Protein AF-A0A1V8UML4-F1 (afdb_monomer_lite)

Foldseek 3Di:
DQDADDPVPDPDRVVVSVVSVVVVVQLPDLVHQDDDPPLVLCVVVPLADDPPDDRPCCSVVSSSVVSPPSSCVVCPVVVVCVVVVHDDDDDDPDD

Structure (mmCIF, N/CA/C/O backbone):
data_AF-A0A1V8UML4-F1
#
_entry.id   AF-A0A1V8UML4-F1
#
loop_
_atom_site.group_PDB
_atom_site.id
_atom_site.type_symbol
_atom_site.label_atom_id
_atom_site.label_alt_id
_atom_site.label_comp_id
_atom_site.label_asym_id
_atom_site.label_entity_id
_atom_site.label_seq_id
_atom_site.pdbx_PDB_ins_code
_atom_site.Cartn_x
_atom_site.Cartn_y
_atom_site.Cartn_z
_atom_site.occupancy
_atom_site.B_iso_or_equiv
_atom_site.auth_seq_id
_atom_site.auth_comp_id
_atom_site.auth_asym_id
_atom_site.auth_atom_id
_atom_site.pdbx_PDB_model_num
ATOM 1 N N . PRO A 1 1 ? -0.191 -4.228 -15.816 1.00 43.16 1 PRO A N 1
ATOM 2 C CA . PRO A 1 1 ? 1.133 -3.564 -15.852 1.00 43.16 1 PRO A CA 1
ATOM 3 C C . PRO A 1 1 ? 1.850 -3.835 -14.529 1.00 43.16 1 PRO A C 1
ATOM 5 O O . PRO A 1 1 ? 1.433 -3.340 -13.492 1.00 43.16 1 PRO A O 1
ATOM 8 N N . PHE A 1 2 ? 2.814 -4.750 -14.574 1.00 54.03 2 PHE A N 1
ATOM 9 C CA . PHE A 1 2 ? 3.508 -5.284 -13.407 1.00 54.03 2 PHE A CA 1
ATOM 10 C C . PHE A 1 2 ? 4.571 -4.283 -12.935 1.00 54.03 2 PHE A C 1
ATOM 12 O O . PHE A 1 2 ? 5.287 -3.705 -13.754 1.00 54.03 2 PHE A O 1
ATOM 19 N N . TYR A 1 3 ? 4.609 -4.033 -11.629 1.00 67.44 3 TYR A N 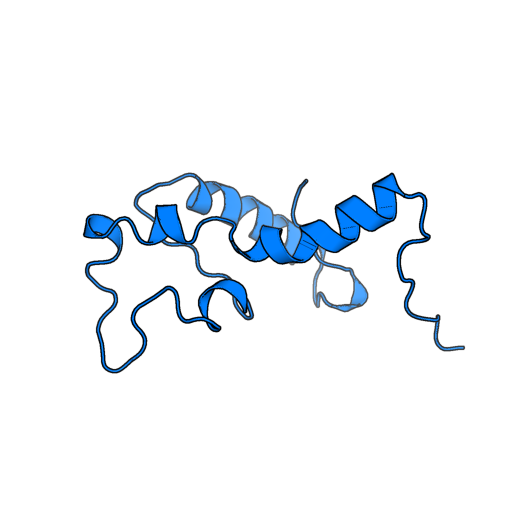1
ATOM 20 C CA . TYR A 1 3 ? 5.566 -3.145 -10.978 1.00 67.44 3 TYR A CA 1
ATOM 21 C C . TYR A 1 3 ? 6.954 -3.803 -11.053 1.00 67.44 3 TYR A C 1
ATOM 23 O O . TYR A 1 3 ? 7.165 -4.858 -10.470 1.00 67.44 3 TYR A O 1
ATOM 31 N N . TYR A 1 4 ? 7.885 -3.232 -11.818 1.00 75.44 4 TYR A N 1
ATOM 32 C CA . TYR A 1 4 ? 9.262 -3.730 -11.916 1.00 75.44 4 TYR A CA 1
ATOM 33 C C . TYR A 1 4 ? 10.223 -2.644 -11.479 1.00 75.44 4 TYR A C 1
ATOM 35 O O . TYR A 1 4 ? 10.071 -1.485 -11.870 1.00 75.44 4 TYR A O 1
ATOM 43 N N . VAL A 1 5 ? 11.255 -3.018 -10.726 1.00 78.69 5 VAL A N 1
ATOM 44 C CA . VAL A 1 5 ? 12.241 -2.028 -10.294 1.00 78.69 5 VAL A CA 1
ATOM 45 C C . VAL A 1 5 ? 13.180 -1.701 -11.448 1.00 78.69 5 VAL A C 1
ATOM 47 O O . VAL A 1 5 ? 13.674 -2.590 -12.153 1.00 78.69 5 VAL A O 1
ATOM 50 N N . THR A 1 6 ? 13.456 -0.413 -11.627 1.00 81.12 6 THR A N 1
ATOM 51 C CA . THR A 1 6 ? 14.517 0.063 -12.513 1.00 81.12 6 THR A CA 1
ATOM 52 C C . THR A 1 6 ? 15.870 -0.403 -11.981 1.00 81.12 6 THR A C 1
ATOM 54 O O . THR A 1 6 ? 16.202 -0.168 -10.823 1.00 81.12 6 THR A O 1
ATOM 57 N N . GLU A 1 7 ? 16.674 -1.036 -12.836 1.00 78.50 7 GLU A N 1
ATOM 58 C CA . GLU A 1 7 ? 17.931 -1.691 -12.444 1.00 78.50 7 GLU A CA 1
ATOM 59 C C . GLU A 1 7 ? 18.891 -0.769 -11.676 1.00 78.50 7 GLU A C 1
ATOM 61 O O . GLU A 1 7 ? 19.483 -1.191 -10.691 1.00 78.50 7 GLU A O 1
ATOM 66 N N . SER A 1 8 ? 18.979 0.512 -12.047 1.00 82.56 8 SER A N 1
ATOM 67 C CA . SER A 1 8 ? 19.854 1.489 -11.384 1.00 82.56 8 SER A CA 1
ATOM 68 C C . SER A 1 8 ? 19.471 1.819 -9.937 1.00 82.56 8 SER A C 1
ATOM 70 O O . SER A 1 8 ? 20.278 2.405 -9.223 1.00 82.56 8 SER A O 1
ATOM 72 N N . PHE A 1 9 ? 18.249 1.486 -9.513 1.00 78.81 9 PHE A N 1
ATOM 73 C CA . PHE A 1 9 ? 17.731 1.763 -8.170 1.00 78.81 9 PHE A CA 1
ATOM 74 C C . PHE A 1 9 ? 17.599 0.501 -7.306 1.00 78.81 9 PHE A C 1
ATOM 76 O O . PHE A 1 9 ? 17.237 0.600 -6.136 1.00 78.81 9 PHE A O 1
ATOM 83 N N . ALA A 1 10 ? 17.909 -0.680 -7.850 1.00 84.62 10 ALA A N 1
ATOM 84 C CA . ALA A 1 10 ? 17.880 -1.940 -7.118 1.00 84.62 10 ALA A CA 1
ATOM 85 C C . ALA A 1 10 ? 19.302 -2.409 -6.793 1.00 84.62 10 ALA A C 1
ATOM 87 O O . ALA A 1 10 ? 20.150 -2.498 -7.676 1.00 84.62 10 ALA A O 1
ATOM 88 N N . HIS A 1 11 ? 19.554 -2.782 -5.535 1.00 88.50 11 HIS A N 1
ATOM 89 C CA . HIS A 1 11 ? 20.800 -3.470 -5.180 1.00 88.50 11 HIS A CA 1
ATOM 90 C C . HIS A 1 11 ? 20.880 -4.858 -5.840 1.00 88.50 11 HIS A C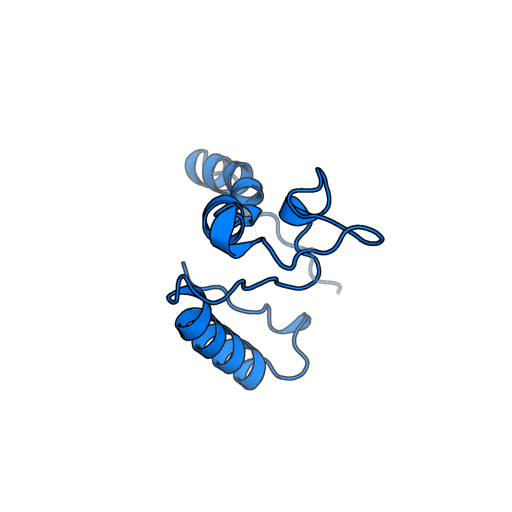 1
ATOM 92 O O . HIS A 1 11 ? 21.903 -5.214 -6.417 1.00 88.50 11 HIS A O 1
ATOM 98 N N . ASP A 1 12 ? 19.775 -5.610 -5.792 1.00 91.81 12 ASP A N 1
ATOM 99 C CA . ASP A 1 12 ? 19.574 -6.847 -6.546 1.00 91.81 12 ASP A CA 1
ATOM 100 C C . ASP A 1 12 ? 18.194 -6.805 -7.205 1.00 91.81 12 ASP A C 1
ATOM 102 O O . ASP A 1 12 ? 17.159 -6.964 -6.551 1.00 91.81 12 ASP A O 1
ATOM 106 N N . LYS A 1 13 ? 18.183 -6.574 -8.519 1.00 88.88 13 LYS A N 1
ATOM 107 C CA . LYS A 1 13 ? 16.946 -6.474 -9.294 1.00 88.88 13 LYS A CA 1
ATOM 108 C C . LYS A 1 13 ? 16.131 -7.766 -9.269 1.00 88.88 13 LYS A C 1
ATOM 110 O O . LYS A 1 13 ? 14.912 -7.703 -9.166 1.00 88.88 13 LYS A O 1
ATOM 115 N N . LYS A 1 14 ? 16.777 -8.930 -9.373 1.00 90.62 14 LYS A N 1
ATOM 116 C CA . LYS A 1 14 ? 16.058 -10.208 -9.477 1.00 90.62 14 LYS A CA 1
ATOM 117 C C . LYS A 1 14 ? 15.324 -10.514 -8.183 1.00 90.62 14 LYS A C 1
ATOM 119 O O . LYS A 1 14 ? 14.171 -10.930 -8.218 1.00 90.62 14 LYS A O 1
ATOM 124 N N . VAL A 1 15 ? 15.989 -10.285 -7.053 1.00 92.44 15 VAL A N 1
ATOM 125 C CA . VAL A 1 15 ? 15.380 -10.467 -5.733 1.00 92.44 15 VAL A CA 1
ATOM 126 C C . VAL A 1 15 ? 14.281 -9.432 -5.499 1.00 92.44 15 VAL A C 1
ATOM 128 O O . VAL A 1 15 ? 13.234 -9.784 -4.960 1.00 92.44 15 VAL A O 1
ATOM 131 N N . ALA A 1 16 ? 14.478 -8.183 -5.931 1.00 89.94 16 ALA A N 1
ATOM 132 C CA . ALA A 1 16 ? 13.463 -7.143 -5.805 1.00 89.94 16 ALA A CA 1
ATOM 133 C C . ALA A 1 16 ? 12.193 -7.474 -6.606 1.00 89.94 16 ALA A C 1
ATOM 135 O O . ALA A 1 16 ? 11.105 -7.451 -6.037 1.00 89.94 16 ALA A O 1
ATOM 136 N N . ASP A 1 17 ? 12.328 -7.849 -7.881 1.00 90.38 17 ASP A N 1
ATOM 137 C CA . ASP A 1 17 ? 11.185 -8.222 -8.724 1.00 90.38 17 ASP A CA 1
ATOM 138 C C . ASP A 1 17 ? 10.460 -9.458 -8.160 1.00 90.38 17 ASP A C 1
ATOM 140 O O . ASP A 1 17 ? 9.241 -9.447 -8.029 1.00 90.38 17 ASP A O 1
ATOM 144 N N . TRP A 1 18 ? 11.201 -10.485 -7.721 1.00 92.81 18 TRP A N 1
ATOM 145 C CA . TRP A 1 18 ? 10.609 -11.662 -7.071 1.00 92.81 18 TRP A CA 1
ATOM 146 C C . TRP A 1 18 ? 9.859 -11.309 -5.777 1.00 92.81 18 TRP A C 1
ATOM 148 O O . TRP A 1 18 ? 8.804 -11.869 -5.484 1.00 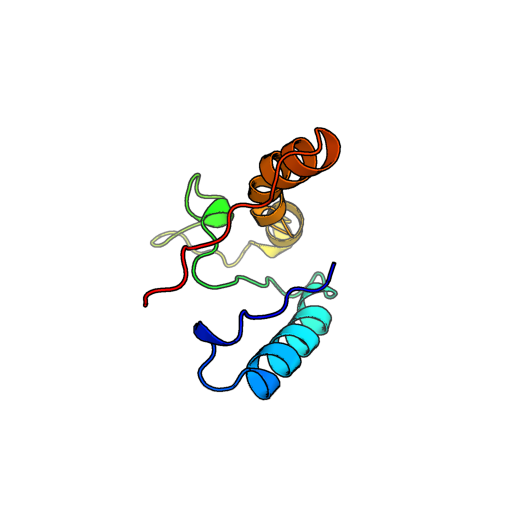92.81 18 TRP A O 1
ATOM 158 N N . THR A 1 19 ? 10.388 -10.360 -5.002 1.00 90.31 19 THR A N 1
ATOM 159 C CA . THR A 1 19 ? 9.727 -9.873 -3.785 1.00 90.31 19 THR A CA 1
ATOM 160 C C . THR A 1 19 ? 8.427 -9.154 -4.131 1.00 90.31 19 THR A C 1
ATOM 162 O O . THR A 1 19 ? 7.416 -9.395 -3.480 1.00 90.31 19 THR A O 1
ATOM 165 N N . ILE A 1 20 ? 8.432 -8.310 -5.167 1.00 89.81 20 ILE A N 1
ATOM 166 C CA . ILE A 1 20 ? 7.236 -7.610 -5.647 1.00 89.81 20 ILE A CA 1
ATOM 167 C C . ILE A 1 20 ? 6.169 -8.602 -6.114 1.00 89.81 20 ILE A C 1
ATOM 169 O O . ILE A 1 20 ? 5.004 -8.443 -5.752 1.00 89.81 20 ILE A O 1
ATOM 173 N N . ASP A 1 21 ? 6.559 -9.644 -6.850 1.00 89.56 21 ASP A N 1
ATOM 174 C CA . ASP A 1 21 ? 5.635 -10.703 -7.264 1.00 89.56 21 ASP A CA 1
ATOM 175 C C . ASP A 1 21 ? 4.969 -11.356 -6.039 1.00 89.56 21 ASP A C 1
ATOM 177 O O . ASP A 1 21 ? 3.747 -11.512 -6.001 1.00 89.56 21 ASP A O 1
ATOM 181 N N . GLY A 1 22 ? 5.748 -11.647 -4.989 1.00 90.38 22 GLY A N 1
ATOM 182 C CA . GLY A 1 22 ? 5.228 -12.161 -3.719 1.00 90.38 22 GLY A CA 1
ATOM 183 C C . GLY A 1 22 ? 4.304 -11.181 -2.984 1.00 90.38 22 GLY A C 1
ATOM 184 O O . GLY A 1 22 ? 3.297 -11.599 -2.413 1.00 90.38 22 GLY A O 1
ATOM 185 N N . LEU A 1 23 ? 4.588 -9.872 -3.022 1.00 90.56 23 LEU A N 1
ATOM 186 C CA . LEU A 1 23 ? 3.692 -8.850 -2.461 1.00 90.56 23 LEU A CA 1
ATOM 187 C C . LEU A 1 23 ? 2.322 -8.853 -3.148 1.00 90.56 23 LEU A C 1
ATOM 189 O O . LEU A 1 23 ? 1.321 -8.600 -2.481 1.00 90.56 23 LEU A O 1
ATOM 193 N N . GLY A 1 24 ? 2.257 -9.195 -4.438 1.00 88.19 24 GLY A N 1
ATOM 194 C CA . GLY A 1 24 ? 1.000 -9.324 -5.177 1.00 88.19 24 GLY A CA 1
ATOM 195 C C . GLY A 1 24 ? 0.051 -10.378 -4.593 1.00 88.19 24 GLY A C 1
ATOM 196 O O . GLY A 1 24 ? -1.164 -10.169 -4.570 1.00 88.19 24 GLY A O 1
ATOM 197 N N . GLU A 1 25 ? 0.580 -11.481 -4.054 1.00 90.62 25 GLU A N 1
ATOM 198 C CA . GLU A 1 25 ? -0.238 -12.503 -3.384 1.00 90.62 25 GLU A CA 1
ATOM 199 C C . GLU A 1 25 ? -0.885 -11.961 -2.101 1.00 90.62 25 GLU A C 1
ATOM 201 O O . GLU A 1 25 ? -2.053 -12.243 -1.819 1.00 90.62 25 GLU A O 1
ATOM 206 N N . PHE A 1 26 ? -0.151 -11.141 -1.344 1.00 90.38 26 PHE A N 1
ATOM 207 C CA . PHE A 1 26 ? -0.666 -10.484 -0.143 1.00 90.38 26 PHE A CA 1
ATOM 208 C C . PHE A 1 26 ? -1.644 -9.359 -0.478 1.00 90.38 26 PHE A C 1
ATOM 210 O O . PHE A 1 26 ? -2.677 -9.257 0.180 1.00 90.38 26 PHE A O 1
ATOM 217 N N . ASP A 1 27 ? -1.368 -8.571 -1.521 1.00 89.06 27 ASP A N 1
ATOM 218 C CA . ASP A 1 27 ? -2.273 -7.525 -2.007 1.00 89.06 27 ASP A CA 1
ATOM 219 C C . ASP A 1 27 ? -3.629 -8.106 -2.433 1.00 89.06 27 ASP A C 1
ATOM 221 O O . ASP A 1 27 ? -4.666 -7.474 -2.253 1.00 89.06 27 ASP A O 1
ATOM 225 N N . CYS A 1 28 ? -3.673 -9.341 -2.947 1.00 89.31 28 CYS A N 1
ATOM 226 C CA . CYS A 1 28 ? -4.928 -10.009 -3.301 1.00 89.31 28 CYS A CA 1
ATOM 227 C C . CYS A 1 28 ? -5.817 -10.342 -2.081 1.00 89.31 28 CYS A C 1
ATOM 229 O O . CYS A 1 28 ? -7.013 -10.591 -2.247 1.00 89.31 28 CYS A O 1
ATOM 231 N N . ASN A 1 29 ? -5.269 -10.371 -0.863 1.00 91.88 29 ASN A N 1
ATOM 232 C CA . ASN A 1 29 ? -6.001 -10.759 0.338 1.00 91.88 29 ASN A CA 1
ATOM 233 C C . ASN A 1 29 ? -6.577 -9.541 1.070 1.00 91.88 29 ASN A C 1
ATOM 235 O O . ASN A 1 29 ? -5.843 -8.767 1.674 1.00 91.88 29 ASN A O 1
ATOM 239 N N . ASP A 1 30 ? -7.906 -9.440 1.138 1.00 89.81 30 ASP A N 1
ATOM 240 C CA . ASP A 1 30 ? -8.598 -8.326 1.806 1.00 89.81 30 ASP A CA 1
ATOM 241 C C . ASP A 1 30 ? -8.264 -8.179 3.304 1.00 89.81 30 ASP A C 1
ATOM 243 O O . ASP A 1 30 ? -8.492 -7.124 3.892 1.00 89.81 30 ASP A O 1
ATOM 247 N N . LYS A 1 31 ? -7.740 -9.232 3.949 1.00 92.44 31 LYS A N 1
ATOM 248 C CA . LYS A 1 31 ? -7.327 -9.222 5.364 1.00 92.44 31 LYS A CA 1
ATOM 249 C C . LYS A 1 31 ? -5.899 -8.722 5.581 1.00 92.44 31 LYS A C 1
ATOM 251 O O . LYS A 1 31 ? -5.431 -8.727 6.719 1.00 92.44 31 LYS A O 1
ATOM 256 N N . VAL A 1 32 ? -5.213 -8.296 4.525 1.00 93.94 32 VAL A N 1
ATOM 257 C CA . VAL A 1 32 ? -3.872 -7.720 4.591 1.00 93.94 32 VAL A CA 1
ATOM 258 C C . VAL A 1 32 ? -3.922 -6.284 4.079 1.00 93.94 32 VAL A C 1
ATOM 260 O O . VAL A 1 32 ? -4.411 -6.017 2.988 1.00 93.94 32 VAL A O 1
ATOM 263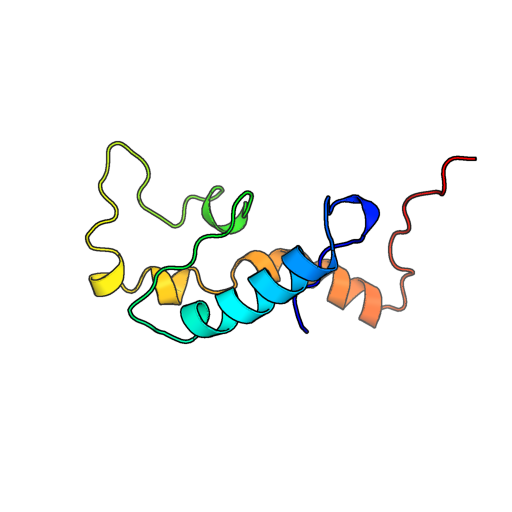 N N . LEU A 1 33 ? -3.403 -5.352 4.877 1.00 92.31 33 LEU A N 1
ATOM 264 C CA . LEU A 1 33 ? -3.149 -3.982 4.446 1.00 92.31 33 LEU A CA 1
ATOM 265 C C . LEU A 1 33 ? -1.701 -3.899 3.960 1.00 92.31 33 LEU A C 1
ATOM 267 O O . LEU A 1 33 ? -0.775 -3.924 4.773 1.00 92.31 33 LEU A O 1
ATOM 271 N N . LEU A 1 34 ? -1.510 -3.826 2.643 1.00 91.88 34 LEU A N 1
ATOM 272 C CA . LEU A 1 34 ? -0.200 -3.617 2.037 1.00 91.88 34 LEU A CA 1
ATOM 273 C C . LEU A 1 34 ? 0.094 -2.114 1.954 1.00 91.88 34 LEU A C 1
ATOM 275 O O . LEU A 1 34 ? -0.672 -1.369 1.353 1.00 91.88 34 LEU A O 1
ATOM 279 N N . LEU A 1 35 ? 1.211 -1.682 2.541 1.00 90.69 35 LEU A N 1
ATOM 280 C CA . LEU A 1 35 ? 1.716 -0.312 2.445 1.00 90.69 35 LEU A CA 1
ATOM 281 C C . LEU A 1 35 ? 3.146 -0.355 1.914 1.00 90.69 35 LEU A C 1
ATOM 283 O O . LEU A 1 35 ? 4.029 -0.951 2.535 1.00 90.69 35 LEU A O 1
ATOM 287 N N . THR A 1 36 ? 3.372 0.269 0.765 1.00 88.31 36 THR A N 1
ATOM 288 C CA . THR A 1 36 ? 4.701 0.401 0.169 1.00 88.31 36 THR A CA 1
ATOM 289 C C . THR A 1 36 ? 5.394 1.655 0.688 1.00 88.31 36 THR A C 1
ATOM 291 O O . THR A 1 36 ? 4.778 2.705 0.854 1.00 88.31 36 THR A O 1
ATOM 294 N N . ALA A 1 37 ? 6.693 1.551 0.967 1.00 85.81 37 ALA A N 1
ATOM 295 C CA . ALA A 1 37 ? 7.482 2.704 1.387 1.00 85.81 37 ALA A CA 1
ATOM 296 C C . ALA A 1 37 ? 7.528 3.770 0.277 1.00 85.81 37 ALA A C 1
ATOM 298 O O . ALA A 1 37 ? 7.610 3.421 -0.898 1.00 85.81 37 ALA A O 1
ATOM 299 N N . HIS A 1 38 ? 7.529 5.047 0.678 1.00 86.56 38 HIS A N 1
ATOM 300 C CA . HIS A 1 38 ? 7.518 6.218 -0.214 1.00 86.56 38 HIS A CA 1
ATOM 301 C C . HIS A 1 38 ? 6.296 6.325 -1.145 1.00 86.56 38 HIS A C 1
ATOM 303 O O . HIS A 1 38 ? 6.379 6.962 -2.189 1.00 86.56 38 HIS A O 1
ATOM 309 N N . ASP A 1 39 ? 5.167 5.717 -0.776 1.00 85.62 39 ASP A N 1
ATOM 310 C CA . ASP A 1 39 ? 3.889 5.984 -1.435 1.00 85.62 39 ASP A CA 1
ATOM 311 C C . ASP A 1 39 ? 3.292 7.301 -0.916 1.00 85.62 39 ASP A C 1
ATOM 313 O O . ASP A 1 39 ? 2.657 7.346 0.144 1.00 85.62 39 ASP A O 1
ATOM 317 N N . ASP A 1 40 ? 3.523 8.379 -1.664 1.00 86.38 40 ASP A N 1
ATOM 318 C CA . ASP A 1 40 ? 3.052 9.717 -1.306 1.00 86.38 40 ASP A CA 1
ATOM 319 C C . ASP A 1 40 ? 1.522 9.832 -1.377 1.00 86.38 40 ASP A C 1
ATOM 321 O O . ASP A 1 40 ? 0.944 10.568 -0.579 1.00 86.38 40 ASP A O 1
ATOM 325 N N . SER A 1 41 ? 0.843 9.029 -2.211 1.00 86.38 41 SER A N 1
ATOM 326 C CA . SER A 1 41 ? -0.626 9.058 -2.354 1.00 86.38 41 SER A CA 1
ATOM 327 C C . SER A 1 41 ? -1.369 8.709 -1.055 1.00 86.38 41 SER A C 1
ATOM 329 O O . SER A 1 41 ? -2.526 9.084 -0.853 1.00 86.38 41 SER A O 1
ATOM 331 N N . ILE A 1 42 ? -0.697 8.000 -0.140 1.00 88.00 42 ILE A N 1
ATOM 332 C CA . ILE A 1 42 ? -1.222 7.627 1.179 1.00 88.00 42 ILE A CA 1
ATOM 333 C C . ILE A 1 42 ? -0.869 8.674 2.245 1.00 88.00 42 ILE A C 1
ATOM 335 O O . ILE A 1 42 ? -1.588 8.807 3.243 1.00 88.00 42 ILE A O 1
ATOM 339 N N . VAL A 1 43 ? 0.244 9.389 2.068 1.00 87.81 43 VAL A N 1
ATOM 340 C CA . VAL A 1 43 ? 0.809 10.309 3.064 1.00 87.81 43 VAL A CA 1
ATOM 341 C C . VAL A 1 43 ? 0.284 11.731 2.879 1.00 87.81 43 VAL A C 1
ATOM 343 O O . VAL A 1 43 ? -0.030 12.381 3.878 1.00 87.81 43 VAL A O 1
ATOM 346 N N . ASP A 1 44 ? 0.154 12.200 1.637 1.00 85.44 44 ASP A N 1
ATOM 347 C CA . ASP A 1 44 ? -0.270 13.562 1.315 1.00 85.44 44 ASP A CA 1
ATOM 348 C C . ASP A 1 44 ? -1.272 13.590 0.140 1.00 85.44 44 ASP A C 1
ATOM 350 O O . ASP A 1 44 ? -0.874 13.447 -1.015 1.00 85.44 44 ASP A O 1
ATOM 354 N N . PRO A 1 45 ? -2.580 13.784 0.398 1.00 87.81 45 PRO A N 1
ATOM 355 C CA . PRO A 1 45 ? -3.200 13.967 1.709 1.00 87.81 45 PRO A CA 1
ATOM 356 C C . PRO A 1 45 ? -3.294 12.650 2.492 1.00 87.81 45 PRO A C 1
ATOM 358 O O . PRO A 1 45 ? -3.589 11.607 1.917 1.00 87.81 45 PRO A O 1
ATOM 361 N N . ALA A 1 46 ? -3.131 12.706 3.817 1.00 90.38 46 ALA A N 1
ATOM 362 C CA . ALA A 1 46 ? -3.156 11.527 4.687 1.00 90.38 46 ALA A CA 1
ATOM 363 C C . ALA A 1 46 ? -4.435 10.680 4.516 1.00 90.38 46 ALA A C 1
ATOM 365 O O . ALA A 1 46 ? -5.539 11.113 4.855 1.00 90.38 46 ALA A O 1
ATOM 366 N N . GLN A 1 47 ? -4.280 9.445 4.031 1.00 92.25 47 GLN A N 1
ATOM 367 C CA . GLN A 1 47 ? -5.387 8.502 3.808 1.00 92.25 47 GLN A CA 1
ATOM 368 C C . GLN A 1 47 ? -5.568 7.485 4.936 1.00 92.25 47 GLN A C 1
ATOM 370 O O . GLN A 1 47 ? -6.573 6.767 4.963 1.00 92.25 47 GLN A O 1
ATOM 375 N N . ILE A 1 48 ? -4.611 7.437 5.861 1.00 92.62 48 ILE A N 1
ATOM 376 C CA . ILE A 1 48 ? -4.581 6.547 7.021 1.00 92.62 48 ILE A CA 1
ATOM 377 C C . ILE A 1 48 ? -4.371 7.340 8.311 1.00 92.62 48 ILE A C 1
ATOM 379 O O . ILE A 1 48 ? -3.885 8.471 8.305 1.00 92.62 48 ILE A O 1
ATOM 383 N N . ASP A 1 49 ? -4.714 6.713 9.431 1.00 92.62 49 ASP A N 1
ATOM 384 C CA . ASP A 1 49 ? -4.454 7.258 10.755 1.00 92.62 49 ASP A CA 1
ATOM 385 C C . ASP A 1 49 ? -2.955 7.162 11.077 1.00 92.62 49 ASP A C 1
ATOM 387 O O . ASP A 1 49 ? -2.397 6.073 11.228 1.00 92.62 49 ASP A O 1
ATOM 391 N N . PHE A 1 50 ? -2.301 8.319 11.184 1.00 91.88 50 PHE A N 1
ATOM 392 C CA . PHE A 1 50 ? -0.921 8.423 11.650 1.00 91.88 50 PHE A CA 1
ATOM 393 C C . PHE A 1 50 ? -0.860 8.545 13.173 1.00 91.88 50 PHE A C 1
ATOM 395 O O . PHE A 1 50 ? -1.805 8.988 13.833 1.00 91.88 50 PHE A O 1
ATOM 402 N N . TYR A 1 51 ? 0.303 8.201 13.728 1.00 91.94 51 TYR A N 1
ATOM 403 C CA . TYR A 1 51 ? 0.596 8.409 15.142 1.00 91.94 51 TYR A CA 1
ATOM 404 C C . TYR A 1 51 ? 0.259 9.857 15.563 1.00 91.94 51 TYR A C 1
ATOM 406 O O . TYR A 1 51 ? 0.629 10.793 14.851 1.00 91.94 51 TYR A O 1
ATOM 414 N N . PRO A 1 52 ? -0.406 10.074 16.716 1.00 94.56 52 PRO A N 1
ATOM 415 C CA . PRO A 1 52 ? -0.646 9.129 17.816 1.00 94.56 52 PRO A CA 1
ATOM 416 C C . PRO A 1 52 ? -1.875 8.225 17.668 1.00 94.56 52 PRO A C 1
ATOM 418 O O . PRO A 1 52 ? -2.106 7.378 18.530 1.00 94.56 52 PRO A O 1
ATOM 421 N N . ASN A 1 53 ? -2.665 8.389 16.609 1.00 93.19 53 ASN A N 1
ATOM 422 C CA . ASN A 1 53 ? -3.846 7.565 16.398 1.00 93.19 53 ASN A CA 1
ATOM 423 C C . ASN A 1 53 ? -3.430 6.151 15.974 1.00 93.19 53 ASN A C 1
ATOM 425 O O . ASN A 1 53 ? -2.460 5.962 15.239 1.00 93.19 53 ASN A O 1
ATOM 429 N N . ALA A 1 54 ? -4.149 5.146 16.470 1.00 93.56 54 ALA A N 1
ATOM 430 C CA . ALA A 1 54 ? -3.911 3.761 16.095 1.00 93.56 54 ALA A CA 1
ATOM 431 C C . ALA A 1 54 ? -4.662 3.429 14.803 1.00 93.56 54 ALA A C 1
ATOM 433 O O . ALA A 1 54 ? -5.839 3.746 14.675 1.00 93.56 54 ALA A O 1
ATOM 434 N N . LEU A 1 55 ? -4.006 2.699 13.904 1.00 93.31 55 LEU A N 1
ATOM 435 C CA . LEU A 1 55 ? -4.597 2.195 12.663 1.00 93.31 55 LEU A CA 1
ATOM 436 C C . LEU A 1 55 ? -5.269 0.818 12.849 1.00 93.31 55 LEU A C 1
ATOM 438 O O . LEU A 1 55 ? -5.527 0.122 11.882 1.00 93.31 55 LEU A O 1
ATOM 442 N N . ASN A 1 56 ? -5.530 0.366 14.079 1.00 93.81 56 ASN A N 1
ATOM 443 C CA . ASN A 1 56 ? -5.954 -1.019 14.354 1.00 93.81 56 ASN A CA 1
ATOM 444 C C . ASN A 1 56 ? -7.323 -1.398 13.758 1.00 93.81 56 ASN A C 1
ATOM 446 O O . ASN A 1 56 ? -7.584 -2.576 13.534 1.00 93.81 56 ASN A O 1
ATOM 450 N N . ASP A 1 57 ? -8.188 -0.419 13.504 1.00 94.38 57 ASP A N 1
ATOM 451 C CA . ASP A 1 57 ? -9.541 -0.591 12.965 1.00 94.38 57 ASP A CA 1
ATOM 452 C C . ASP A 1 57 ? -9.608 -0.423 11.434 1.00 94.38 57 ASP A C 1
ATOM 454 O O . ASP A 1 57 ? -10.694 -0.332 10.857 1.00 94.38 57 ASP A O 1
ATOM 458 N N . TRP A 1 58 ? -8.455 -0.427 10.749 1.00 94.94 58 TRP A N 1
ATOM 459 C CA . TRP A 1 58 ? -8.358 -0.253 9.294 1.00 94.94 58 TRP A CA 1
ATOM 460 C C . TRP A 1 58 ? -9.236 -1.230 8.503 1.00 94.94 58 TRP A C 1
ATOM 462 O O . TRP A 1 58 ? -9.776 -0.870 7.456 1.00 94.94 58 TRP A O 1
ATOM 472 N N . TYR A 1 59 ? -9.374 -2.467 8.992 1.00 93.75 59 TYR A N 1
ATOM 473 C CA . TYR A 1 59 ? -10.131 -3.517 8.312 1.00 93.75 59 TYR A CA 1
ATOM 474 C C . TYR A 1 59 ? -11.633 -3.228 8.361 1.00 93.75 59 TYR A C 1
ATOM 476 O O . TYR A 1 59 ? -12.311 -3.291 7.338 1.00 93.75 59 TYR A O 1
ATOM 484 N N . GLU A 1 60 ? -12.142 -2.828 9.529 1.00 94.19 60 GLU A N 1
ATOM 485 C CA . GLU A 1 60 ? -13.555 -2.485 9.729 1.00 94.19 60 GLU A CA 1
ATOM 486 C C . GLU A 1 60 ? -13.935 -1.195 8.991 1.00 94.19 60 GLU A C 1
ATOM 488 O O . GLU A 1 60 ? -15.015 -1.106 8.409 1.00 94.19 60 GLU A O 1
ATOM 493 N N . LYS A 1 61 ? -13.016 -0.222 8.941 1.00 91.44 61 LYS A N 1
ATOM 494 C CA . LYS A 1 61 ? -13.158 1.018 8.161 1.00 91.44 61 LYS A CA 1
ATOM 495 C C . LYS A 1 61 ? -13.079 0.801 6.645 1.00 91.44 61 LYS A C 1
ATOM 497 O O . LYS A 1 61 ? -13.390 1.713 5.881 1.00 91.44 61 LYS A O 1
ATOM 502 N N . GLY A 1 62 ? -12.639 -0.375 6.190 1.00 92.19 62 GLY A N 1
ATOM 503 C CA . GLY A 1 62 ? -12.397 -0.649 4.774 1.00 92.19 62 GLY A CA 1
ATOM 504 C C . GLY A 1 62 ? -11.225 0.147 4.186 1.00 92.19 62 GLY A C 1
ATOM 505 O O . GLY A 1 62 ? -11.154 0.319 2.968 1.00 92.19 62 GLY A O 1
ATOM 506 N N . THR A 1 63 ? -10.301 0.624 5.028 1.00 92.12 63 THR A N 1
ATOM 507 C CA . THR A 1 63 ? -9.176 1.480 4.630 1.00 92.12 63 THR A CA 1
ATOM 508 C C . THR A 1 63 ? -8.321 0.822 3.556 1.00 92.12 63 THR A C 1
ATOM 510 O O . THR A 1 63 ? -8.022 1.473 2.564 1.00 92.12 63 THR A O 1
ATOM 513 N N . ALA A 1 64 ? -8.002 -0.474 3.681 1.00 90.12 64 ALA A N 1
ATOM 514 C CA . ALA A 1 64 ? -7.207 -1.189 2.675 1.00 90.12 64 ALA A CA 1
ATOM 515 C C . ALA A 1 64 ? -7.822 -1.111 1.277 1.00 90.12 64 ALA A C 1
ATOM 517 O O . ALA A 1 64 ? -7.119 -0.842 0.313 1.00 90.12 64 ALA A O 1
ATOM 518 N N . LYS A 1 65 ? -9.146 -1.272 1.166 1.00 89.88 65 LYS A N 1
ATOM 519 C CA . LYS A 1 65 ? -9.845 -1.168 -0.118 1.00 89.88 65 LYS A CA 1
ATOM 520 C C . LYS A 1 65 ? -9.829 0.259 -0.664 1.00 89.88 65 LYS A C 1
ATOM 522 O O . LYS A 1 65 ? -9.751 0.431 -1.873 1.00 89.88 65 LYS A O 1
ATOM 527 N N . LYS A 1 66 ? -9.925 1.258 0.217 1.00 90.00 66 LYS A N 1
ATOM 528 C CA . LYS A 1 66 ? -9.868 2.674 -0.157 1.00 90.00 66 LYS A CA 1
ATOM 529 C C . LYS A 1 66 ? -8.491 3.051 -0.703 1.00 90.00 66 LYS A C 1
ATOM 531 O O . LYS A 1 66 ? -8.428 3.734 -1.713 1.00 90.00 66 LYS A O 1
ATOM 536 N N . VAL A 1 67 ? -7.418 2.621 -0.037 1.00 90.00 67 VAL A N 1
ATOM 537 C CA . VAL A 1 67 ? -6.050 3.037 -0.387 1.00 90.00 67 VAL A CA 1
ATOM 538 C C . VAL A 1 67 ? -5.408 2.203 -1.492 1.00 90.00 67 VAL A C 1
ATOM 540 O O . VAL A 1 67 ? -4.342 2.548 -1.998 1.00 90.00 67 VAL A O 1
ATOM 543 N N . LYS A 1 68 ? -6.046 1.094 -1.871 1.00 89.44 68 LYS A N 1
ATOM 544 C CA . LYS A 1 68 ? -5.507 0.156 -2.848 1.00 89.44 68 LYS A CA 1
ATOM 545 C C . LYS A 1 68 ? -5.268 0.838 -4.191 1.00 89.44 68 LYS A C 1
ATOM 547 O O . LYS A 1 68 ? -6.209 1.285 -4.839 1.00 89.44 68 LYS A O 1
ATOM 552 N N . TRP A 1 69 ? -4.004 0.840 -4.608 1.00 87.88 69 TRP A N 1
ATOM 553 C CA . TRP A 1 69 ? -3.540 1.351 -5.899 1.00 87.88 69 TRP A CA 1
ATOM 554 C C . TRP A 1 69 ? -3.778 2.853 -6.135 1.00 87.88 69 TRP A C 1
ATOM 556 O O . TRP A 1 69 ? -3.749 3.277 -7.287 1.00 87.88 69 TRP A O 1
ATOM 566 N N . MET A 1 70 ? -3.964 3.669 -5.087 1.00 87.44 70 MET A N 1
ATOM 567 C CA . MET A 1 70 ? -4.086 5.132 -5.249 1.00 87.44 70 MET A CA 1
ATOM 568 C C . MET A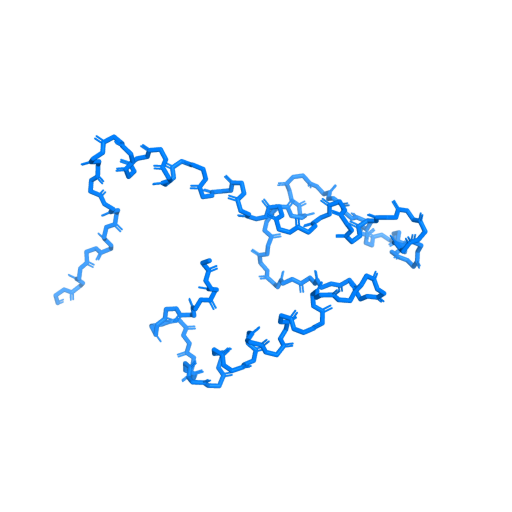 1 70 ? -2.855 5.754 -5.918 1.00 87.44 70 MET A C 1
ATOM 570 O O . MET A 1 70 ? -3.003 6.672 -6.713 1.00 87.44 70 MET A O 1
ATOM 574 N N . PHE A 1 71 ? -1.658 5.195 -5.709 1.00 81.31 71 PHE A N 1
ATOM 575 C CA . PHE A 1 71 ? -0.436 5.633 -6.395 1.00 81.31 71 PHE A CA 1
ATOM 576 C C . PHE A 1 71 ? -0.527 5.562 -7.933 1.00 81.31 71 PHE A C 1
ATOM 578 O O . PHE A 1 71 ? 0.312 6.127 -8.631 1.00 81.31 71 PHE A O 1
ATOM 585 N N . LEU A 1 72 ? -1.510 4.843 -8.496 1.00 83.12 72 LEU A N 1
ATOM 586 C CA . LEU A 1 72 ? -1.731 4.822 -9.941 1.00 83.12 72 LEU A CA 1
ATOM 587 C C . LEU A 1 72 ? -2.261 6.155 -10.485 1.00 83.12 72 LEU A C 1
ATOM 589 O O . LEU A 1 72 ? -2.069 6.409 -11.674 1.00 83.12 72 LEU A O 1
ATOM 593 N N . GLU A 1 73 ? -2.875 6.996 -9.647 1.00 79.94 73 GLU A N 1
ATOM 594 C CA . GLU A 1 73 ? -3.358 8.330 -10.036 1.00 79.94 73 GLU A CA 1
ATOM 595 C C . GLU A 1 73 ? -2.210 9.201 -10.582 1.00 79.94 73 GLU A C 1
ATOM 597 O O . GLU A 1 73 ? -2.373 9.886 -11.591 1.00 79.94 73 GLU A O 1
ATOM 602 N N . ASP A 1 74 ? -0.998 9.072 -10.032 1.00 72.25 74 ASP A N 1
ATOM 603 C CA . ASP A 1 74 ? 0.189 9.801 -10.504 1.00 72.25 74 ASP A CA 1
ATOM 604 C C . ASP A 1 74 ? 0.574 9.466 -11.957 1.00 72.25 74 ASP A C 1
ATOM 606 O O . ASP A 1 74 ? 1.249 10.245 -12.639 1.00 72.25 74 ASP A O 1
ATOM 610 N N . PHE A 1 75 ? 0.146 8.308 -12.469 1.00 73.94 75 PHE A N 1
ATOM 611 C CA . PHE A 1 75 ? 0.449 7.878 -13.832 1.00 73.94 75 PHE A CA 1
ATOM 612 C C . PHE A 1 75 ? -0.558 8.384 -14.870 1.00 73.94 75 PHE A C 1
ATOM 614 O O . PHE A 1 75 ? -0.280 8.243 -16.064 1.00 73.94 75 PHE A O 1
ATOM 621 N N . GLU A 1 76 ? -1.677 9.003 -14.471 1.00 76.69 76 GLU A N 1
ATOM 622 C CA . GLU A 1 76 ? -2.686 9.523 -15.408 1.00 76.69 76 GLU A CA 1
ATOM 623 C C . GLU A 1 76 ? -2.068 10.496 -16.422 1.00 76.69 76 GLU A C 1
ATOM 625 O O . GLU A 1 76 ? -2.235 10.334 -17.631 1.00 76.69 76 GLU A O 1
ATOM 630 N N . GLY A 1 77 ? -1.231 11.431 -15.959 1.00 75.19 77 GLY A N 1
ATOM 631 C CA . GLY A 1 77 ? -0.550 12.382 -16.844 1.00 75.19 77 GLY A CA 1
ATOM 632 C C . GLY A 1 77 ? 0.402 11.714 -17.847 1.00 75.19 77 GLY A C 1
ATOM 633 O O . GLY A 1 77 ? 0.533 12.168 -18.985 1.00 75.19 77 GLY A O 1
ATOM 634 N N . ALA A 1 78 ? 1.043 10.607 -17.459 1.00 72.06 78 ALA A N 1
ATOM 635 C CA . ALA A 1 78 ? 1.922 9.847 -18.345 1.00 72.06 78 ALA A CA 1
ATOM 636 C C . ALA A 1 78 ? 1.135 9.046 -19.396 1.00 72.06 78 ALA A C 1
ATOM 638 O O . ALA A 1 78 ? 1.600 8.888 -20.530 1.00 72.06 78 ALA A O 1
ATOM 639 N N . VAL A 1 79 ? -0.056 8.553 -19.039 1.00 75.75 79 VAL A N 1
ATOM 640 C CA . VAL A 1 79 ? -0.979 7.901 -19.979 1.00 75.75 79 VAL A CA 1
ATOM 641 C C . VAL A 1 79 ? -1.481 8.917 -21.003 1.00 75.75 79 VAL A C 1
ATOM 643 O O . VAL A 1 79 ? -1.350 8.669 -22.201 1.00 75.75 79 VAL A O 1
ATOM 646 N N . ASP A 1 80 ? -1.923 10.091 -20.555 1.00 78.12 80 ASP A N 1
ATOM 647 C CA . ASP A 1 80 ? -2.375 11.181 -21.424 1.00 78.12 80 ASP A CA 1
ATOM 648 C C . ASP A 1 80 ? -1.289 11.639 -22.406 1.00 78.12 80 ASP A C 1
ATOM 650 O O . ASP A 1 80 ? -1.548 11.825 -23.597 1.00 78.12 80 ASP A O 1
ATOM 654 N N . ALA A 1 81 ? -0.057 11.821 -21.922 1.00 76.00 81 ALA A N 1
ATOM 655 C CA . ALA A 1 81 ? 1.085 12.201 -22.752 1.00 76.00 81 ALA A CA 1
ATOM 656 C C . ALA A 1 81 ? 1.377 11.137 -23.824 1.00 76.00 81 ALA A C 1
ATOM 658 O O . ALA A 1 81 ? 1.588 11.456 -24.997 1.00 76.00 81 ALA A O 1
ATOM 659 N N . LYS A 1 82 ? 1.315 9.852 -23.449 1.00 73.81 82 LYS A N 1
ATOM 660 C CA . LYS A 1 82 ? 1.487 8.734 -24.382 1.00 73.81 82 LYS A CA 1
ATOM 661 C C . LYS A 1 82 ? 0.382 8.698 -25.441 1.00 73.81 82 LYS A C 1
ATOM 663 O O . LYS A 1 82 ? 0.688 8.466 -26.610 1.00 73.81 82 LYS A O 1
ATOM 668 N N . GLU A 1 83 ? -0.876 8.926 -25.067 1.00 76.69 83 GLU A N 1
ATOM 669 C CA . GLU A 1 83 ? -1.999 8.989 -26.014 1.00 76.69 83 GLU A CA 1
ATOM 670 C C . GLU A 1 83 ? -1.880 10.173 -26.984 1.00 76.69 83 GLU A C 1
ATOM 672 O O . GLU A 1 83 ? -2.212 10.047 -28.163 1.00 76.69 83 GLU A O 1
ATOM 677 N N . LYS A 1 84 ? -1.321 11.297 -26.520 1.00 78.81 84 LYS A N 1
ATOM 678 C CA . LYS A 1 84 ? -1.006 12.481 -27.339 1.00 78.81 84 LYS A CA 1
ATOM 679 C C . LYS A 1 84 ? 0.241 12.311 -28.219 1.00 78.81 84 LYS A C 1
ATOM 681 O O . LYS A 1 84 ? 0.525 13.180 -29.041 1.00 78.81 84 LYS A O 1
ATOM 686 N N . GLY A 1 85 ? 0.965 11.196 -28.092 1.00 75.44 85 GLY A N 1
ATOM 687 C CA . GLY A 1 85 ? 2.181 10.910 -28.858 1.00 75.44 85 GLY A CA 1
ATOM 688 C C . GLY A 1 85 ? 3.419 11.671 -28.374 1.00 75.44 85 GLY A C 1
ATOM 689 O O . GLY A 1 85 ? 4.384 11.814 -29.126 1.00 75.44 85 GLY A O 1
ATOM 690 N N . GLU A 1 86 ? 3.404 12.170 -27.139 1.00 71.12 86 GLU A N 1
ATOM 691 C CA . GLU A 1 86 ? 4.540 12.853 -26.529 1.00 71.12 86 GLU A CA 1
ATOM 692 C C . GLU A 1 86 ? 5.628 11.837 -26.143 1.00 71.12 86 GLU A C 1
ATOM 694 O O . GLU A 1 86 ? 5.355 10.711 -25.716 1.00 71.12 86 GLU A O 1
ATOM 699 N N . ALA A 1 87 ? 6.895 12.213 -26.329 1.00 66.44 87 ALA A N 1
ATOM 700 C CA . ALA A 1 87 ? 8.012 11.347 -25.976 1.00 66.44 87 ALA A CA 1
ATOM 701 C C . ALA A 1 87 ? 8.106 11.203 -24.451 1.00 66.44 87 ALA A C 1
ATOM 703 O O . ALA A 1 87 ? 8.103 12.199 -23.729 1.00 66.44 87 ALA A O 1
ATOM 704 N N . ALA A 1 88 ? 8.242 9.966 -23.965 1.00 64.00 88 ALA A N 1
ATOM 705 C CA . ALA A 1 88 ? 8.485 9.712 -22.550 1.00 64.00 88 ALA A CA 1
ATOM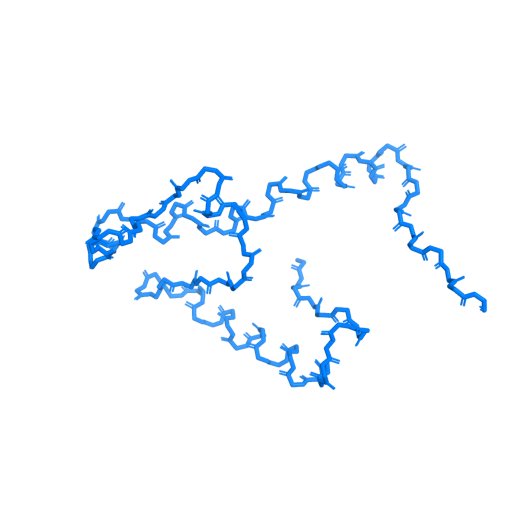 706 C C . ALA A 1 88 ? 9.755 10.445 -22.094 1.00 64.00 88 ALA A C 1
ATOM 708 O O . ALA A 1 88 ? 10.773 10.431 -22.791 1.00 64.00 88 ALA A O 1
ATOM 709 N N . PHE A 1 89 ? 9.696 11.075 -20.921 1.00 62.97 89 PHE A N 1
ATOM 710 C CA . PHE A 1 89 ? 10.844 11.758 -20.341 1.00 62.97 89 PHE A CA 1
ATOM 711 C C . PHE A 1 89 ? 11.991 10.760 -20.122 1.00 62.97 89 PHE A C 1
ATOM 713 O O . PHE A 1 89 ? 11.843 9.771 -19.403 1.00 62.97 89 PHE A O 1
ATOM 720 N N . VAL A 1 90 ? 13.140 11.014 -20.751 1.00 63.41 90 VAL A N 1
ATOM 721 C CA . VAL A 1 90 ? 14.353 10.207 -20.588 1.00 63.41 90 VAL A CA 1
ATOM 722 C C . VAL A 1 90 ? 15.357 11.034 -19.802 1.00 63.41 90 VAL A C 1
ATOM 724 O O . VAL A 1 90 ? 15.784 12.094 -20.261 1.00 63.41 90 VAL A O 1
ATOM 727 N N . TRP A 1 91 ? 15.763 10.540 -18.633 1.00 51.34 91 TRP A N 1
ATOM 728 C CA . TRP A 1 91 ? 16.897 11.106 -17.910 1.00 51.34 91 TRP A CA 1
ATOM 729 C C . TRP A 1 91 ? 18.121 11.076 -18.827 1.00 51.34 91 TRP A C 1
ATOM 731 O O . TRP A 1 91 ? 18.509 10.014 -19.321 1.00 51.34 91 TRP A O 1
ATOM 741 N N . ALA A 1 92 ? 18.700 12.247 -19.100 1.00 52.19 92 ALA A N 1
ATOM 742 C CA . ALA A 1 92 ? 19.887 12.352 -19.934 1.00 52.19 92 ALA A CA 1
ATOM 743 C C . ALA A 1 92 ? 20.974 11.408 -19.398 1.00 52.19 92 ALA A C 1
ATOM 745 O O . ALA A 1 92 ? 21.301 11.432 -18.210 1.00 52.19 92 ALA A O 1
ATOM 746 N N . LYS A 1 93 ? 21.517 10.554 -20.274 1.00 45.78 93 LYS A N 1
ATOM 747 C CA . LYS A 1 93 ? 22.691 9.738 -19.955 1.00 45.78 93 LYS A CA 1
ATOM 748 C C . LYS A 1 93 ? 23.829 10.688 -19.593 1.00 45.78 93 LYS A C 1
ATOM 750 O O . LYS A 1 93 ? 24.264 11.460 -20.445 1.00 45.78 93 LYS A O 1
ATOM 755 N N . TRP A 1 94 ? 24.292 10.630 -18.349 1.00 49.69 94 TRP A N 1
ATOM 756 C CA . TRP A 1 94 ? 25.550 11.255 -17.960 1.00 49.69 94 TRP A CA 1
ATOM 757 C C . TRP A 1 94 ? 26.671 10.658 -18.828 1.00 49.69 94 TRP A C 1
ATOM 759 O O . TRP A 1 94 ? 26.800 9.433 -18.895 1.00 49.69 94 TRP A O 1
ATOM 769 N N . GLN A 1 95 ? 27.381 11.524 -19.563 1.00 35.72 95 GLN A N 1
ATOM 770 C CA . GLN A 1 95 ? 28.592 11.185 -20.322 1.00 35.72 95 GLN A CA 1
ATOM 771 C C . GLN A 1 95 ? 29.778 10.967 -19.387 1.00 35.72 95 GLN A C 1
ATOM 773 O O . GLN A 1 95 ? 29.871 11.712 -18.385 1.00 35.72 95 GLN A O 1
#

Radius of gyration: 16.62 Å; chains: 1; bounding box: 42×26×47 Å

Sequence (95 aa):
PFYYVTESFAHDKKVADWTIDGLGEFDCNDKVLLLTAHDDSIVDPAQIDFYPNALNDWYEKGTAKKVKWMFLEDFEGAVDAKEKGEAAFVWAKWQ

Secondary structure (DSSP, 8-state):
------GGG-SSHHHHHHHHHHHHHHHT-TT-----TT-HHHHTTT-S--TTS--TTTTTTTHHHHHTTGGGGGGHHHHHHHHTTPPPP------

pLDDT: mean 82.83, std 12.79, range [35.72, 94.94]